Protein AF-A0A524GGZ0-F1 (afdb_monomer)

Mean predicted aligned error: 4.88 Å

Nearest PDB structures (foldseek):
  5j62-assembly1_A  TM=6.660E-01  e=8.905E-02  Clostridioides difficile R20291
  7t33-assembly1_B  TM=6.864E-01  e=8.342E-01  Haemophilus influenzae Rd KW20
  2h0u-assembly1_A-2  TM=7.374E-01  e=2.014E+00  Helicobacter pylori
  8qyg-assembly1_A  TM=6.782E-01  e=2.468E+00  Bacillus tequilensis

Foldseek 3Di:
DFKDFPPDPCGQVVRVVVVVVVCVVCVVVQKDKDFCVVVVVVCVVPVVCVVVVVDDPRIDDHTDMDMGHDPDDDDDPDDDDDDPDDDDD

Radius of gyration: 16.63 Å; Cα contacts (8 Å, |Δi|>4): 88; chains: 1; bounding box: 31×47×37 Å

Secondary structure (DSSP, 8-state):
--EEETTSSSHHHHHHHHHHHHHHHHHHTT-EEEE-HHHHHHHHH-GGGSGGGT--TTEEE---EEEES-SSPPP--------------

Solvent-accessible surface area (backbone atoms only — not comparable to full-atom values): 5562 Å² total; per-residue (Å²): 102,38,59,27,49,66,85,46,97,50,33,63,57,54,20,52,51,51,50,52,53,48,46,55,53,32,49,78,69,67,30,37,70,44,79,32,61,65,59,53,51,50,41,72,78,38,60,84,51,54,71,74,68,74,60,62,88,65,39,41,79,44,52,41,59,50,71,45,80,58,92,66,86,80,72,84,72,86,82,72,78,84,82,91,74,84,83,83,129

pLDDT: mean 93.12, std 5.92, range [72.31, 98.38]

Sequence (89 aa):
VTSAPQDAPCPVQDTHIALTTFQLMAHARGVGTVWDGLFMMAISLCPDLVPRLGIPENHTLGYAMAFGAPAVEFHRTVQRGPARVNVVK

Structure (mmCIF, N/CA/C/O backbone):
data_AF-A0A524GGZ0-F1
#
_entry.id   AF-A0A524GGZ0-F1
#
loop_
_atom_site.group_PDB
_atom_site.id
_atom_site.type_symbol
_atom_site.label_atom_id
_atom_site.label_alt_id
_atom_site.label_comp_id
_atom_site.label_asym_id
_atom_site.label_entity_id
_atom_site.label_seq_id
_atom_site.pdbx_PDB_ins_code
_atom_site.Cartn_x
_atom_site.Cartn_y
_atom_site.Cartn_z
_atom_site.occupancy
_atom_site.B_iso_or_equiv
_atom_site.auth_seq_id
_atom_site.auth_comp_id
_atom_site.auth_asym_id
_atom_site.auth_atom_id
_atom_site.pdbx_PDB_model_num
ATOM 1 N N . VAL A 1 1 ? -2.132 -4.903 -5.563 1.00 92.44 1 VAL A N 1
ATOM 2 C CA . VAL A 1 1 ? -0.733 -4.457 -5.357 1.00 92.44 1 VAL A CA 1
ATOM 3 C C . VAL A 1 1 ? -0.448 -3.328 -6.331 1.00 92.44 1 VAL A C 1
ATOM 5 O O . VAL A 1 1 ? -0.945 -3.395 -7.449 1.00 92.44 1 VAL A O 1
ATOM 8 N N . THR A 1 2 ? 0.264 -2.282 -5.919 1.00 96.62 2 THR A N 1
ATOM 9 C CA . THR A 1 2 ? 0.737 -1.228 -6.830 1.00 96.62 2 THR A CA 1
ATOM 10 C C . THR A 1 2 ? 2.175 -1.486 -7.255 1.00 96.62 2 THR A C 1
ATOM 12 O O . THR A 1 2 ? 2.953 -2.107 -6.533 1.00 96.62 2 THR A O 1
ATOM 15 N N . SER A 1 3 ? 2.524 -1.017 -8.448 1.00 96.50 3 SER A N 1
ATOM 16 C CA . SER A 1 3 ? 3.884 -1.048 -8.981 1.00 96.50 3 SER A CA 1
ATOM 17 C C . SER A 1 3 ? 4.094 0.167 -9.882 1.00 96.50 3 SER A C 1
ATOM 19 O O . SER A 1 3 ? 3.115 0.720 -10.389 1.00 96.50 3 SER A O 1
ATOM 21 N N . ALA A 1 4 ? 5.340 0.593 -10.058 1.00 97.62 4 ALA A N 1
ATOM 22 C CA . ALA A 1 4 ? 5.701 1.701 -10.940 1.00 97.62 4 ALA A CA 1
ATOM 23 C C . ALA A 1 4 ? 7.031 1.404 -11.644 1.00 97.62 4 ALA A C 1
ATOM 25 O O . ALA A 1 4 ? 7.848 0.690 -11.057 1.00 97.62 4 ALA A O 1
ATOM 26 N N . PRO A 1 5 ? 7.271 1.942 -12.854 1.00 97.50 5 PRO A N 1
ATOM 27 C CA . PRO A 1 5 ? 8.557 1.813 -13.531 1.00 97.50 5 PRO A CA 1
ATOM 28 C C . PRO A 1 5 ? 9.725 2.227 -12.630 1.00 97.50 5 PRO A C 1
ATOM 30 O O . PRO A 1 5 ? 9.647 3.226 -11.915 1.00 97.50 5 PRO A O 1
ATOM 33 N N . GLN A 1 6 ? 10.805 1.449 -12.653 1.00 95.62 6 GLN A N 1
ATOM 34 C CA . GLN A 1 6 ? 12.012 1.685 -11.854 1.00 95.62 6 GLN A CA 1
ATOM 35 C C . GLN A 1 6 ? 12.685 3.027 -12.181 1.00 95.62 6 GLN A C 1
ATOM 37 O O . GLN A 1 6 ? 13.335 3.609 -11.317 1.00 95.62 6 GLN A O 1
ATOM 42 N N . ASP A 1 7 ? 12.512 3.512 -13.410 1.00 96.81 7 ASP A N 1
ATOM 43 C CA . ASP A 1 7 ? 13.040 4.768 -13.945 1.00 96.81 7 ASP A CA 1
ATOM 44 C C . ASP A 1 7 ? 12.092 5.966 -13.765 1.00 96.81 7 ASP A C 1
ATOM 46 O O . ASP A 1 7 ? 12.415 7.081 -14.181 1.00 96.81 7 ASP A O 1
ATOM 50 N N . ALA A 1 8 ? 10.933 5.769 -13.126 1.00 96.81 8 ALA A N 1
ATOM 51 C CA . ALA A 1 8 ? 10.066 6.879 -12.762 1.00 96.81 8 ALA A CA 1
ATOM 52 C C . ALA A 1 8 ? 10.785 7.827 -11.774 1.00 96.81 8 ALA A C 1
ATOM 54 O O . ALA A 1 8 ? 11.635 7.386 -10.999 1.00 96.81 8 ALA A O 1
ATOM 55 N N . PRO A 1 9 ? 10.436 9.126 -11.73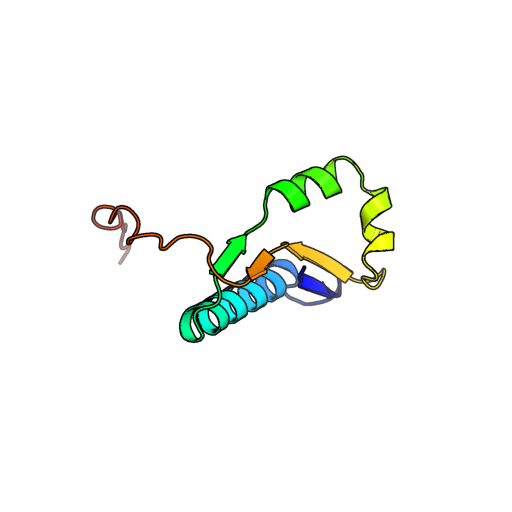2 1.00 96.69 9 PRO A N 1
ATOM 56 C CA . PRO A 1 9 ? 11.069 10.063 -10.802 1.00 96.69 9 PRO A CA 1
ATOM 57 C C . PRO A 1 9 ? 10.863 9.704 -9.321 1.00 96.69 9 PRO A C 1
ATOM 59 O O . PRO A 1 9 ? 11.757 9.922 -8.506 1.00 96.69 9 PRO A O 1
ATOM 62 N N . CYS A 1 10 ? 9.686 9.165 -8.973 1.00 96.75 10 CYS A N 1
ATOM 63 C CA . CYS A 1 10 ? 9.257 8.936 -7.590 1.00 96.75 10 CYS A CA 1
ATOM 64 C C . CYS A 1 10 ? 8.464 7.616 -7.418 1.00 96.75 10 CYS A C 1
ATOM 66 O O . CYS A 1 10 ? 7.363 7.631 -6.865 1.00 96.75 10 CYS A O 1
ATOM 68 N N . PRO A 1 11 ? 8.979 6.444 -7.837 1.00 96.12 11 PRO A N 1
ATOM 69 C CA . PRO A 1 11 ? 8.185 5.214 -7.957 1.00 96.12 11 PRO A CA 1
ATOM 70 C C . PRO A 1 11 ? 7.599 4.737 -6.620 1.00 96.12 11 PRO A C 1
ATOM 72 O O . PRO A 1 11 ? 6.487 4.205 -6.556 1.00 96.12 11 PRO A O 1
ATOM 75 N N . VAL A 1 12 ? 8.320 4.955 -5.519 1.00 95.50 12 VAL A N 1
ATOM 76 C CA . VAL A 1 12 ? 7.834 4.618 -4.176 1.00 95.50 12 VAL A CA 1
ATOM 77 C C . VAL A 1 12 ? 6.675 5.532 -3.782 1.00 95.50 12 VAL A C 1
ATOM 79 O O . VAL A 1 12 ? 5.641 5.053 -3.325 1.00 95.50 12 VAL A O 1
ATOM 82 N N . GLN A 1 13 ? 6.813 6.842 -3.962 1.00 97.38 13 GLN A N 1
ATOM 83 C CA . GLN A 1 13 ? 5.785 7.809 -3.591 1.00 97.38 13 GLN A CA 1
ATOM 84 C C . GLN A 1 13 ? 4.547 7.639 -4.471 1.00 97.38 13 GLN A C 1
ATOM 86 O O . GLN A 1 13 ? 3.440 7.582 -3.941 1.00 97.38 13 GLN A O 1
ATOM 91 N N . ASP A 1 14 ? 4.732 7.469 -5.779 1.00 97.38 14 ASP A N 1
ATOM 92 C CA . ASP A 1 14 ? 3.654 7.294 -6.752 1.00 97.38 14 ASP A CA 1
ATOM 93 C C . ASP A 1 14 ? 2.766 6.102 -6.376 1.00 97.38 14 ASP A C 1
ATOM 95 O O . ASP A 1 14 ? 1.539 6.211 -6.310 1.00 97.38 14 ASP A O 1
ATOM 99 N N . THR A 1 15 ? 3.382 4.968 -6.032 1.00 97.50 15 THR A N 1
ATOM 100 C CA . THR A 1 15 ? 2.654 3.749 -5.650 1.00 97.50 15 THR A CA 1
ATOM 101 C C . THR A 1 15 ? 1.922 3.870 -4.312 1.00 97.50 15 THR A C 1
ATOM 103 O O . THR A 1 15 ? 0.812 3.342 -4.181 1.00 97.50 15 THR A 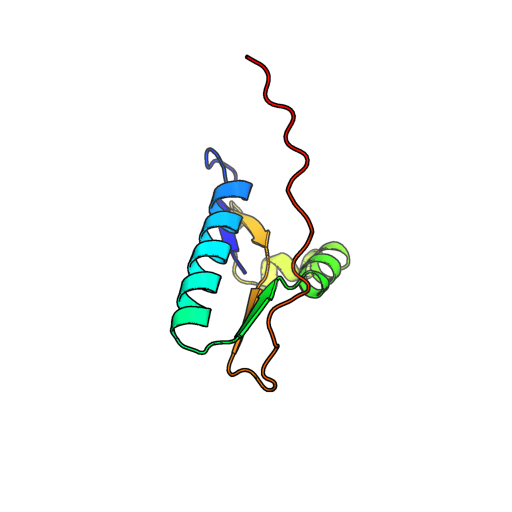O 1
ATOM 106 N N . HIS A 1 16 ? 2.490 4.578 -3.329 1.00 97.75 16 HIS A N 1
ATOM 107 C CA . HIS A 1 16 ? 1.838 4.828 -2.038 1.00 97.75 16 HIS A CA 1
ATOM 108 C C . HIS A 1 16 ? 0.699 5.849 -2.150 1.00 97.75 16 HIS A C 1
ATOM 110 O O . HIS A 1 16 ? -0.365 5.660 -1.554 1.00 97.75 16 HIS A O 1
ATOM 116 N N . ILE A 1 17 ? 0.884 6.913 -2.932 1.00 98.00 17 ILE A N 1
ATOM 117 C CA . ILE A 1 17 ? -0.148 7.924 -3.192 1.00 98.00 17 ILE A CA 1
ATOM 118 C C . ILE A 1 17 ? -1.319 7.289 -3.944 1.00 98.00 17 ILE A C 1
ATOM 120 O O . ILE A 1 17 ? -2.475 7.519 -3.576 1.00 98.00 17 ILE A O 1
ATOM 124 N N . ALA A 1 18 ? -1.042 6.436 -4.936 1.00 98.06 18 ALA A N 1
ATOM 125 C CA . ALA A 1 18 ? -2.070 5.691 -5.657 1.00 98.06 18 ALA A CA 1
ATOM 126 C C . ALA A 1 18 ? -2.919 4.825 -4.711 1.00 98.06 18 ALA A C 1
ATOM 128 O O . ALA A 1 18 ? -4.148 4.899 -4.747 1.00 98.06 18 ALA A O 1
ATOM 129 N N . LEU A 1 19 ? -2.288 4.064 -3.806 1.00 98.06 19 LEU A N 1
ATOM 130 C CA . LEU A 1 19 ? -3.009 3.268 -2.805 1.00 98.06 19 LEU A CA 1
ATOM 131 C C . LEU A 1 19 ? -3.778 4.118 -1.797 1.00 98.06 19 LEU A C 1
ATOM 133 O O . LEU A 1 19 ? -4.906 3.777 -1.460 1.00 98.06 19 LEU A O 1
ATOM 137 N N . THR A 1 20 ? -3.204 5.228 -1.339 1.00 98.31 20 THR A N 1
ATOM 138 C CA . THR A 1 20 ? -3.887 6.152 -0.420 1.00 98.31 20 THR A CA 1
ATOM 139 C C . THR A 1 20 ? -5.141 6.729 -1.074 1.00 98.31 20 THR A C 1
ATOM 141 O O . THR A 1 20 ? -6.210 6.766 -0.467 1.00 98.31 20 THR A O 1
ATOM 144 N N . THR A 1 21 ? -5.037 7.117 -2.345 1.00 98.38 21 THR A N 1
ATOM 145 C CA . THR A 1 21 ? -6.166 7.632 -3.128 1.00 98.38 21 THR A CA 1
ATOM 146 C C . THR A 1 21 ? -7.235 6.556 -3.323 1.00 98.38 21 THR A C 1
ATOM 148 O O . THR A 1 21 ? -8.419 6.814 -3.097 1.00 98.38 21 THR A O 1
ATOM 151 N N . PHE A 1 22 ? -6.828 5.332 -3.675 1.00 98.25 22 PHE A N 1
ATOM 152 C CA . PHE A 1 22 ? -7.730 4.185 -3.778 1.00 98.25 22 PHE A CA 1
ATOM 153 C C . PHE A 1 22 ? -8.432 3.885 -2.448 1.00 98.25 22 PHE A C 1
ATOM 155 O O . PHE A 1 22 ? -9.646 3.715 -2.436 1.00 98.25 22 PHE A O 1
ATOM 162 N N . GLN A 1 23 ? -7.709 3.889 -1.328 1.00 97.44 23 GLN A N 1
ATOM 163 C CA . GLN A 1 23 ? -8.273 3.680 0.003 1.00 97.44 23 GLN A CA 1
ATOM 164 C C . GLN A 1 23 ? -9.364 4.707 0.326 1.00 97.44 23 GLN A C 1
ATOM 166 O O . GLN A 1 23 ? -10.448 4.336 0.777 1.00 97.44 23 GLN A O 1
ATOM 171 N N . LEU A 1 24 ? -9.104 5.997 0.091 1.00 97.31 24 LEU A N 1
ATOM 172 C CA . LEU A 1 24 ? -10.092 7.051 0.338 1.00 97.31 24 LEU A CA 1
ATOM 173 C C . LEU A 1 24 ? -11.347 6.854 -0.525 1.00 97.31 24 LEU A C 1
ATOM 175 O O . LEU A 1 24 ? -12.465 6.964 -0.019 1.00 97.31 24 LEU A O 1
ATOM 179 N N . MET A 1 25 ? -11.172 6.508 -1.805 1.00 98.06 25 MET A N 1
ATOM 180 C CA . MET A 1 25 ? -12.281 6.194 -2.711 1.00 98.06 25 MET A CA 1
ATOM 181 C C . MET A 1 25 ? -13.071 4.962 -2.242 1.00 98.06 25 MET A C 1
ATOM 183 O O . MET A 1 25 ? -14.301 4.997 -2.217 1.00 98.06 25 MET A O 1
ATOM 187 N N . ALA A 1 26 ? -12.378 3.889 -1.862 1.00 96.25 26 ALA A N 1
ATOM 188 C CA . ALA A 1 26 ? -12.972 2.648 -1.384 1.00 96.25 26 ALA A CA 1
ATOM 189 C C . ALA A 1 26 ? -13.839 2.903 -0.144 1.00 96.25 26 ALA A C 1
ATOM 191 O O . ALA A 1 26 ? -15.019 2.548 -0.131 1.00 96.25 26 ALA A O 1
ATOM 192 N N . HIS A 1 27 ? -13.308 3.631 0.841 1.00 93.06 27 HIS A N 1
ATOM 193 C CA . HIS A 1 27 ? -14.058 4.008 2.036 1.00 93.06 27 HIS A CA 1
ATOM 194 C C . HIS A 1 27 ? -15.279 4.877 1.720 1.00 93.06 27 HIS A C 1
ATOM 196 O O . HIS A 1 27 ? -16.354 4.630 2.265 1.00 93.06 27 HIS A O 1
ATOM 202 N N . ALA A 1 28 ? -15.162 5.833 0.792 1.00 95.94 28 ALA A N 1
ATOM 203 C CA . ALA A 1 28 ? -16.299 6.640 0.339 1.00 95.94 28 ALA A CA 1
ATOM 204 C C . ALA A 1 28 ? -17.410 5.806 -0.333 1.00 95.94 28 ALA A C 1
ATOM 206 O O . ALA A 1 28 ? -18.522 6.298 -0.523 1.00 95.94 28 ALA A O 1
ATOM 207 N N . ARG A 1 29 ? -17.126 4.549 -0.699 1.00 95.81 29 ARG A N 1
ATOM 208 C CA . ARG A 1 29 ? -18.067 3.591 -1.297 1.00 95.81 29 ARG A CA 1
ATOM 209 C C . ARG A 1 29 ? -18.373 2.392 -0.402 1.00 95.81 29 ARG A C 1
ATOM 211 O O . ARG A 1 29 ? -18.909 1.403 -0.890 1.00 95.81 29 ARG A O 1
ATOM 218 N N . GLY A 1 30 ? -18.057 2.470 0.891 1.00 92.94 30 GLY A N 1
ATOM 219 C CA . GLY A 1 30 ? -18.344 1.397 1.848 1.00 92.94 30 GLY A CA 1
ATOM 220 C C . GLY A 1 30 ? -17.480 0.144 1.668 1.00 92.94 30 GLY A C 1
ATOM 221 O O . GLY A 1 30 ? -17.806 -0.903 2.220 1.00 92.94 30 GLY A O 1
ATOM 222 N N . VAL A 1 31 ? -16.382 0.231 0.914 1.00 95.62 31 VAL A N 1
ATOM 223 C CA . VAL A 1 31 ? -15.404 -0.849 0.759 1.00 95.62 31 VAL A CA 1
ATOM 224 C C . VAL A 1 31 ? -14.333 -0.697 1.837 1.00 95.62 31 VAL A C 1
ATOM 226 O O . VAL A 1 31 ? -13.739 0.369 2.006 1.00 95.62 31 VAL A O 1
ATOM 229 N N . GLY A 1 32 ? -14.092 -1.772 2.583 1.00 94.19 32 GLY A N 1
ATOM 230 C CA . GLY A 1 32 ? -13.023 -1.843 3.571 1.00 94.19 32 GLY A CA 1
ATOM 231 C C . GLY A 1 32 ? -11.687 -2.103 2.893 1.00 94.19 32 GLY A C 1
ATOM 232 O O . GLY A 1 32 ? -11.624 -2.814 1.891 1.00 94.19 32 GLY A O 1
ATOM 233 N N . THR A 1 33 ? -10.615 -1.550 3.453 1.00 95.62 33 THR A N 1
ATOM 234 C CA . THR A 1 33 ? -9.251 -1.729 2.944 1.00 95.62 33 THR A CA 1
ATOM 235 C C . THR A 1 33 ? -8.264 -1.932 4.082 1.00 95.62 33 THR A C 1
ATOM 237 O O . THR A 1 33 ? -8.424 -1.329 5.144 1.00 95.62 33 THR A O 1
ATOM 240 N N . VAL A 1 34 ? -7.204 -2.700 3.843 1.00 95.31 34 VAL A N 1
ATOM 241 C CA . VAL A 1 34 ? -6.061 -2.833 4.753 1.00 95.31 34 VAL A CA 1
ATOM 242 C C . VAL A 1 34 ? -4.756 -2.804 3.964 1.00 95.31 34 VAL A C 1
ATOM 244 O O . VAL A 1 34 ? -4.626 -3.479 2.943 1.00 95.31 34 VAL A O 1
ATOM 247 N N . TRP A 1 35 ? -3.787 -2.019 4.441 1.00 97.44 35 TRP A N 1
ATOM 248 C CA . TRP A 1 35 ? -2.408 -2.076 3.958 1.00 97.44 35 TRP A CA 1
ATOM 249 C C . TRP A 1 35 ? -1.800 -3.401 4.411 1.00 97.44 35 TRP A C 1
ATOM 251 O O . TRP 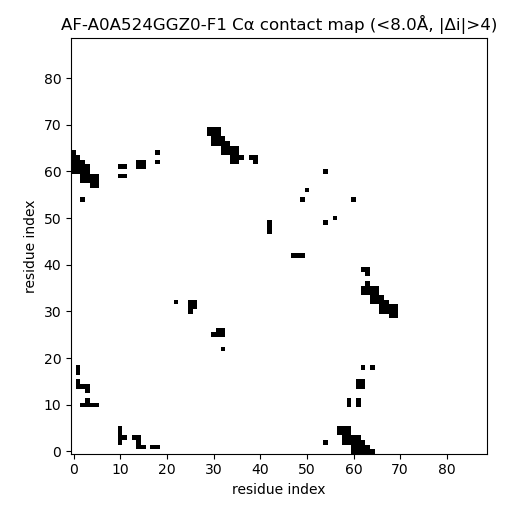A 1 35 ? -1.598 -3.627 5.604 1.00 97.44 35 TRP A O 1
ATOM 261 N N . ASP A 1 36 ? -1.558 -4.295 3.461 1.00 97.38 36 ASP A N 1
ATOM 262 C CA . ASP A 1 36 ? -1.233 -5.687 3.739 1.00 97.38 36 ASP A CA 1
ATOM 263 C C . ASP A 1 36 ? 0.276 -5.882 3.916 1.00 97.38 36 ASP A C 1
ATOM 265 O O . ASP A 1 36 ? 0.998 -6.301 3.010 1.00 97.38 36 ASP A O 1
ATOM 269 N N . GLY A 1 37 ? 0.762 -5.560 5.115 1.00 97.06 37 GLY A N 1
ATOM 270 C CA . GLY A 1 37 ? 2.157 -5.794 5.480 1.00 97.06 37 GLY A CA 1
ATOM 271 C C . GLY A 1 37 ? 2.531 -7.276 5.564 1.00 97.06 37 GLY A C 1
ATOM 272 O O . GLY A 1 37 ? 3.701 -7.609 5.380 1.00 97.06 37 GLY A O 1
ATOM 273 N N . LEU A 1 38 ? 1.564 -8.173 5.791 1.00 97.38 38 LEU A N 1
ATOM 274 C CA . LEU A 1 38 ? 1.813 -9.618 5.801 1.00 97.38 38 LEU A CA 1
ATOM 275 C C . LEU A 1 38 ? 2.179 -10.107 4.399 1.00 97.38 38 LEU A C 1
ATOM 277 O O . LEU A 1 38 ? 3.167 -10.823 4.247 1.00 97.38 38 LEU A O 1
ATOM 281 N N . PHE A 1 39 ? 1.443 -9.668 3.376 1.00 96.06 39 PHE A N 1
ATOM 282 C CA . PHE A 1 39 ? 1.787 -9.948 1.984 1.00 96.06 39 PHE A CA 1
ATOM 283 C C . PHE A 1 39 ? 3.191 -9.441 1.639 1.00 96.06 39 PHE A C 1
ATOM 285 O O . PHE A 1 39 ? 3.980 -10.166 1.036 1.00 96.06 39 PHE A O 1
ATOM 292 N N . MET A 1 40 ? 3.536 -8.222 2.065 1.00 96.19 40 MET A N 1
ATOM 293 C CA . MET A 1 40 ? 4.867 -7.654 1.815 1.00 96.19 40 MET A CA 1
ATOM 294 C C . MET A 1 40 ? 5.982 -8.485 2.464 1.00 96.19 40 MET A C 1
ATOM 296 O O . MET A 1 40 ? 7.008 -8.737 1.833 1.00 96.19 40 MET A O 1
ATOM 300 N N . MET A 1 41 ? 5.769 -8.973 3.690 1.00 97.12 41 MET A N 1
ATOM 301 C CA . MET A 1 41 ? 6.705 -9.892 4.347 1.00 97.12 41 MET A CA 1
ATOM 302 C C . MET A 1 41 ? 6.800 -11.237 3.618 1.00 97.12 41 MET A C 1
ATOM 304 O O . MET A 1 41 ? 7.902 -11.744 3.429 1.00 97.12 41 MET A O 1
ATOM 308 N N . ALA A 1 42 ? 5.678 -11.798 3.162 1.00 96.19 42 ALA A N 1
ATOM 309 C CA . ALA A 1 42 ? 5.669 -13.060 2.424 1.00 96.19 42 ALA A CA 1
ATOM 310 C C . ALA A 1 42 ? 6.471 -12.968 1.117 1.00 96.19 42 ALA A C 1
ATOM 312 O O . ALA A 1 42 ? 7.284 -13.842 0.829 1.00 96.19 42 ALA A O 1
ATOM 313 N N . ILE A 1 43 ? 6.305 -11.880 0.361 1.00 94.50 43 ILE A N 1
ATOM 314 C CA . ILE A 1 43 ? 7.086 -11.619 -0.853 1.00 94.50 43 ILE A CA 1
ATOM 315 C C . ILE A 1 43 ? 8.577 -11.442 -0.539 1.00 94.50 43 ILE A C 1
ATOM 317 O O . ILE A 1 43 ? 9.419 -11.941 -1.280 1.00 94.50 43 ILE A O 1
ATOM 321 N N . SER A 1 44 ? 8.917 -10.793 0.577 1.0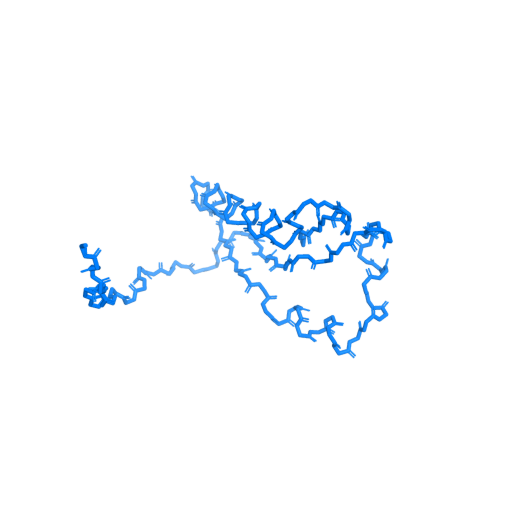0 94.00 44 SER A N 1
ATOM 322 C CA . SER A 1 44 ? 10.313 -10.664 1.010 1.00 94.00 44 SER A CA 1
ATOM 323 C C . SER A 1 44 ? 10.959 -12.008 1.367 1.00 94.00 44 SER A C 1
ATOM 325 O O . SER A 1 44 ? 12.170 -12.147 1.214 1.00 94.00 44 SER A O 1
ATOM 327 N N . LEU A 1 45 ? 10.188 -12.973 1.873 1.00 97.50 45 LEU A N 1
ATOM 328 C CA . LEU A 1 45 ? 10.673 -14.313 2.230 1.00 97.50 45 LEU A CA 1
ATOM 329 C C . LEU A 1 45 ? 10.667 -15.281 1.038 1.00 97.50 45 LEU A C 1
ATOM 331 O O . LEU A 1 45 ? 11.418 -16.254 1.027 1.00 97.50 45 LEU A O 1
ATOM 335 N N . CYS A 1 46 ? 9.825 -15.021 0.040 1.00 95.88 46 CYS A N 1
ATOM 336 C CA . CYS A 1 46 ? 9.657 -15.842 -1.154 1.00 95.88 46 CYS A CA 1
ATOM 337 C C . CYS A 1 46 ? 9.683 -14.955 -2.415 1.00 95.88 46 CYS A C 1
ATOM 339 O O . CYS A 1 46 ? 8.633 -14.739 -3.032 1.00 95.88 46 CYS A O 1
ATOM 341 N N . PRO A 1 47 ? 10.860 -14.441 -2.823 1.00 90.19 47 PRO A N 1
ATOM 342 C CA . PRO A 1 47 ? 10.982 -13.505 -3.946 1.00 90.19 47 PRO A CA 1
ATOM 343 C C . PRO A 1 47 ? 10.506 -14.095 -5.282 1.00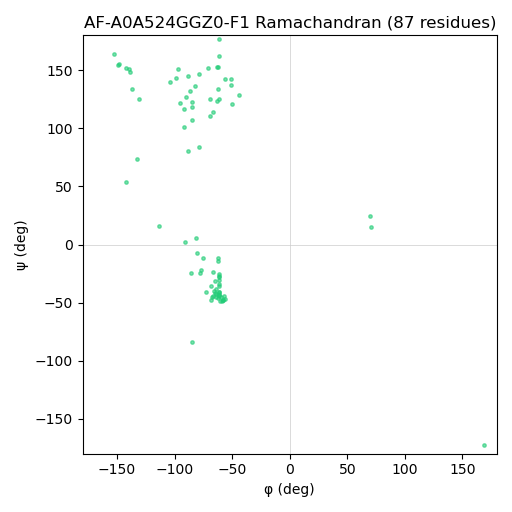 90.19 47 PRO A C 1
ATOM 345 O O . PRO A 1 47 ? 9.981 -13.367 -6.123 1.00 90.19 47 PRO A O 1
ATOM 348 N N . ASP A 1 48 ? 10.568 -15.420 -5.440 1.00 92.06 48 ASP A N 1
ATOM 349 C CA . ASP A 1 48 ? 10.076 -16.150 -6.620 1.00 92.06 48 ASP A CA 1
ATOM 350 C C . ASP A 1 48 ? 8.558 -16.015 -6.840 1.00 92.06 48 ASP A C 1
ATOM 352 O O . ASP A 1 48 ? 8.026 -16.393 -7.887 1.00 92.06 48 ASP A O 1
ATOM 356 N N . LEU A 1 49 ? 7.824 -15.475 -5.862 1.00 91.19 49 LEU A N 1
ATOM 357 C CA . LEU A 1 49 ? 6.408 -15.162 -6.012 1.00 91.19 49 LEU A CA 1
ATOM 358 C C . LEU A 1 49 ? 6.167 -13.867 -6.796 1.00 91.19 49 LEU A C 1
ATOM 360 O O . LEU A 1 49 ? 5.103 -13.744 -7.397 1.00 91.19 49 LEU A O 1
ATOM 364 N N . VAL A 1 50 ? 7.122 -12.928 -6.841 1.00 89.25 50 VAL A N 1
ATOM 365 C CA . VAL A 1 50 ? 6.940 -11.632 -7.525 1.00 89.25 50 VAL A CA 1
ATOM 366 C C . VAL A 1 50 ? 6.646 -11.798 -9.020 1.00 89.25 50 VAL A C 1
ATOM 368 O O . VAL A 1 50 ? 5.645 -11.234 -9.470 1.00 89.25 50 VAL A O 1
ATOM 371 N N . PRO A 1 51 ? 7.400 -12.609 -9.794 1.00 90.12 51 PRO A N 1
ATOM 372 C CA . PRO A 1 51 ? 7.109 -12.809 -11.217 1.00 90.12 51 PRO A CA 1
ATOM 373 C C . PRO A 1 51 ? 5.723 -13.420 -11.466 1.00 90.12 51 PRO A C 1
ATOM 375 O O . PRO A 1 51 ? 5.108 -13.195 -12.506 1.00 90.12 51 PRO A O 1
ATOM 378 N N . ARG A 1 52 ? 5.180 -14.159 -10.489 1.00 92.81 52 ARG A N 1
ATOM 379 C CA . ARG A 1 52 ? 3.854 -14.791 -10.582 1.00 92.81 52 ARG A CA 1
ATOM 380 C C . ARG A 1 52 ? 2.701 -13.796 -10.424 1.00 92.81 52 ARG A C 1
ATOM 382 O O . ARG A 1 52 ? 1.561 -14.163 -10.693 1.00 92.81 52 ARG A O 1
ATOM 389 N N . LEU A 1 53 ? 2.976 -12.560 -10.000 1.00 90.75 53 LEU A N 1
ATOM 390 C CA . LEU A 1 53 ? 1.974 -11.500 -9.837 1.00 90.75 53 LEU A CA 1
ATOM 391 C C . LEU A 1 53 ? 1.606 -10.806 -11.157 1.00 90.75 53 LEU A C 1
ATOM 393 O O . LEU A 1 53 ? 0.690 -9.986 -11.163 1.00 90.75 53 LEU A O 1
ATOM 397 N N . GLY A 1 54 ? 2.310 -11.099 -12.258 1.00 91.81 54 GLY A N 1
ATOM 398 C CA . GLY A 1 54 ? 2.072 -10.454 -13.554 1.00 91.81 54 GLY A CA 1
ATOM 399 C C . GLY A 1 54 ? 2.491 -8.980 -13.596 1.00 91.81 54 GLY A C 1
ATOM 400 O O . GLY A 1 54 ? 1.945 -8.206 -14.377 1.00 91.81 54 GLY A O 1
ATOM 401 N N . ILE A 1 55 ? 3.429 -8.579 -12.734 1.00 92.31 55 ILE A N 1
ATOM 402 C CA . ILE A 1 55 ? 4.009 -7.232 -12.720 1.00 92.31 55 ILE A CA 1
ATOM 403 C C . ILE A 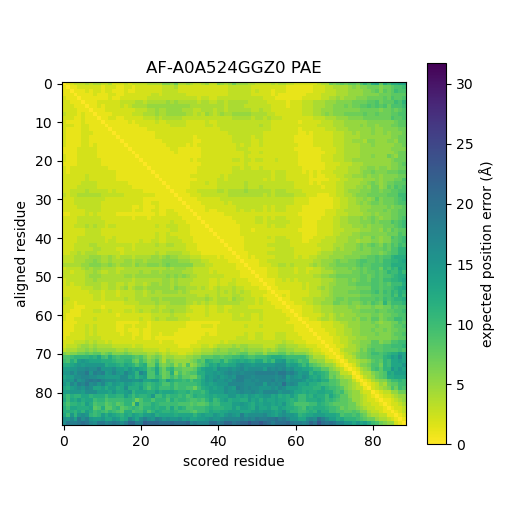1 55 ? 5.120 -7.168 -13.785 1.00 92.31 55 ILE A C 1
ATOM 405 O O . ILE A 1 55 ? 5.911 -8.109 -13.859 1.00 92.31 55 ILE A O 1
ATOM 409 N N . PRO A 1 56 ? 5.210 -6.093 -14.596 1.00 93.75 56 PRO A N 1
ATOM 410 C CA . PRO A 1 56 ? 6.308 -5.923 -15.548 1.00 93.75 56 PRO A CA 1
ATOM 411 C C . PRO A 1 56 ? 7.686 -5.972 -14.874 1.00 93.75 56 PRO A C 1
ATOM 413 O O . PRO A 1 56 ? 7.867 -5.425 -13.789 1.00 93.75 56 PRO A O 1
ATOM 416 N N . GLU A 1 57 ? 8.679 -6.577 -15.531 1.00 91.94 57 GLU A N 1
ATOM 417 C CA . GLU A 1 57 ? 10.034 -6.736 -14.970 1.00 91.94 57 GLU A CA 1
ATOM 418 C C . GLU A 1 57 ? 10.726 -5.398 -14.667 1.00 91.94 57 GLU A C 1
ATOM 420 O O . GLU A 1 57 ? 11.510 -5.294 -13.725 1.00 91.94 57 GLU A O 1
ATOM 425 N N . ASN A 1 58 ? 10.405 -4.353 -15.435 1.00 94.31 58 ASN A N 1
ATOM 426 C CA . ASN A 1 58 ? 10.937 -3.007 -15.241 1.00 94.31 58 ASN A CA 1
ATOM 427 C C . ASN A 1 58 ? 10.211 -2.219 -14.139 1.00 94.31 58 ASN A C 1
ATOM 429 O O . ASN A 1 58 ? 10.468 -1.027 -13.984 1.00 94.31 58 ASN A O 1
ATOM 433 N N . HIS A 1 59 ? 9.280 -2.829 -13.402 1.00 95.31 59 HIS A N 1
ATOM 434 C CA . HIS A 1 59 ? 8.574 -2.167 -12.313 1.00 95.31 59 HIS A CA 1
ATOM 435 C C . HIS A 1 59 ? 9.170 -2.513 -10.945 1.00 95.31 59 HIS A C 1
ATOM 437 O O . HIS A 1 59 ? 9.550 -3.646 -10.657 1.00 95.31 59 HIS A O 1
ATOM 443 N N . THR A 1 60 ? 9.178 -1.525 -10.058 1.00 91.94 60 THR A N 1
ATOM 444 C CA . THR A 1 60 ? 9.354 -1.716 -8.621 1.00 91.94 60 THR A CA 1
ATOM 445 C C . THR A 1 60 ? 7.995 -1.989 -7.992 1.00 91.94 60 THR A C 1
ATOM 447 O O . THR A 1 60 ? 7.021 -1.267 -8.232 1.00 91.94 60 THR A O 1
ATOM 450 N N . LEU A 1 61 ? 7.922 -3.027 -7.160 1.00 94.19 61 LEU A N 1
ATOM 451 C CA . LEU A 1 61 ? 6.744 -3.316 -6.350 1.00 94.19 61 LEU A CA 1
ATOM 452 C C . LEU A 1 61 ? 6.602 -2.245 -5.256 1.00 94.19 61 LEU A C 1
ATOM 454 O O . LEU A 1 61 ? 7.536 -2.002 -4.498 1.00 94.19 61 LEU A O 1
ATOM 458 N N . GLY A 1 62 ? 5.438 -1.597 -5.195 1.00 95.12 62 GLY A N 1
ATOM 459 C CA . GLY A 1 62 ? 5.147 -0.529 -4.240 1.00 95.12 62 GLY A CA 1
ATOM 460 C C . GLY A 1 62 ? 4.662 -1.074 -2.902 1.00 95.12 62 GLY A C 1
ATOM 461 O O . GLY A 1 62 ? 5.436 -1.240 -1.963 1.00 95.12 62 GLY A O 1
ATOM 462 N N . TYR A 1 63 ? 3.360 -1.357 -2.811 1.00 97.19 63 TYR A N 1
ATOM 463 C CA . TYR A 1 63 ? 2.772 -2.008 -1.640 1.00 97.19 63 TYR A CA 1
ATOM 464 C C . TYR A 1 63 ? 1.513 -2.809 -2.013 1.00 97.19 63 TYR A C 1
ATOM 466 O O . TYR A 1 63 ? 0.925 -2.640 -3.090 1.00 97.19 63 TYR A O 1
ATOM 474 N N . ALA A 1 64 ? 1.077 -3.699 -1.124 1.00 97.06 64 ALA A N 1
ATOM 475 C CA . ALA A 1 64 ? -0.151 -4.467 -1.285 1.00 97.06 64 ALA A CA 1
ATOM 476 C C . ALA A 1 64 ? -1.284 -3.937 -0.403 1.00 97.06 64 ALA A C 1
ATOM 478 O O . ALA A 1 64 ? -1.096 -3.574 0.752 1.00 97.06 64 ALA A O 1
ATOM 479 N N . MET A 1 65 ? -2.492 -3.918 -0.953 1.00 98.06 65 MET A N 1
ATOM 480 C CA . MET A 1 65 ? -3.696 -3.569 -0.215 1.00 98.06 65 MET A CA 1
ATOM 481 C C . MET A 1 65 ? -4.746 -4.632 -0.489 1.00 98.06 65 MET A C 1
ATOM 483 O O . MET A 1 65 ? -5.049 -4.902 -1.655 1.00 98.06 65 MET A O 1
ATOM 487 N N . ALA A 1 66 ? -5.280 -5.223 0.574 1.00 97.12 66 ALA A N 1
ATOM 488 C CA . ALA A 1 66 ? -6.465 -6.061 0.492 1.00 97.12 66 ALA A CA 1
ATOM 489 C C . ALA A 1 66 ? -7.710 -5.182 0.655 1.00 97.12 66 ALA A C 1
ATOM 491 O O . ALA A 1 66 ? -7.688 -4.188 1.388 1.00 97.12 66 ALA A O 1
ATOM 492 N N . PHE A 1 67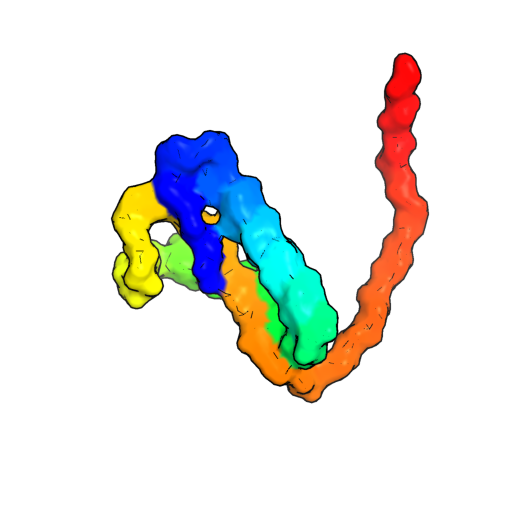 ? -8.787 -5.526 -0.047 1.00 96.69 67 PHE A N 1
ATOM 493 C CA . PHE A 1 67 ? -10.031 -4.763 -0.040 1.00 96.69 67 PHE A CA 1
ATOM 494 C C . PHE A 1 67 ? -11.248 -5.665 -0.259 1.00 96.69 67 PHE A C 1
ATOM 496 O O . PHE A 1 67 ? -11.137 -6.730 -0.864 1.00 96.69 67 PHE A O 1
ATOM 503 N N . GLY A 1 68 ? -12.414 -5.236 0.224 1.00 96.62 68 GLY A N 1
ATOM 504 C CA . GLY A 1 68 ? -13.661 -5.986 0.077 1.00 96.62 68 GLY A CA 1
ATOM 505 C C . GLY A 1 68 ? -14.801 -5.438 0.931 1.00 96.62 68 GLY A C 1
ATOM 506 O O . GLY A 1 68 ? -14.682 -4.376 1.545 1.00 96.62 68 GLY A O 1
ATOM 507 N N . ALA A 1 69 ? -15.917 -6.169 0.971 1.00 95.88 69 ALA A N 1
ATOM 508 C CA . ALA A 1 69 ? -17.018 -5.859 1.877 1.00 95.88 69 ALA A CA 1
ATOM 509 C C . ALA A 1 69 ? -16.536 -5.991 3.338 1.00 95.88 69 ALA A C 1
ATOM 511 O 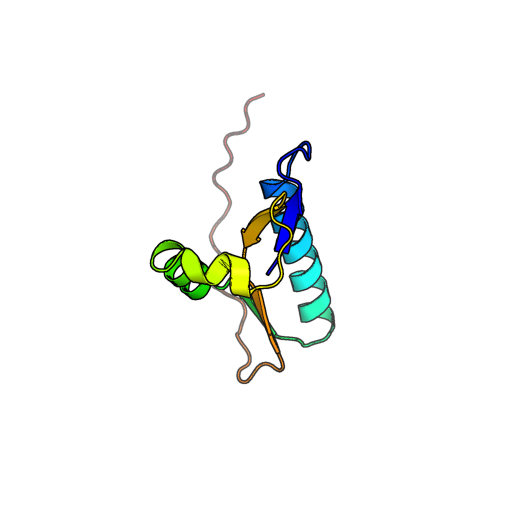O . ALA A 1 69 ? -16.027 -7.056 3.704 1.00 95.88 69 ALA A O 1
ATOM 512 N N . PRO A 1 70 ? -16.655 -4.944 4.175 1.00 92.25 70 PRO A N 1
ATOM 513 C CA . PRO A 1 70 ? -16.273 -5.035 5.579 1.00 92.25 70 PRO A CA 1
ATOM 514 C C . PRO A 1 70 ? -17.109 -6.097 6.300 1.00 92.25 70 PRO A C 1
ATOM 516 O O . PRO A 1 70 ? -18.335 -6.032 6.294 1.00 92.25 70 PRO A O 1
ATOM 519 N N . ALA A 1 71 ? -16.451 -7.060 6.948 1.00 91.12 71 ALA A N 1
ATOM 520 C CA . ALA A 1 71 ? -17.129 -8.034 7.810 1.00 91.12 71 ALA A CA 1
ATOM 521 C C . ALA A 1 71 ? -17.509 -7.443 9.180 1.00 91.12 71 ALA A C 1
ATOM 523 O O . ALA A 1 71 ? -18.389 -7.961 9.861 1.00 91.12 71 ALA A O 1
ATOM 524 N N . VAL A 1 72 ? -16.825 -6.372 9.588 1.00 85.81 72 VAL A N 1
ATOM 525 C CA . VAL A 1 72 ? -17.039 -5.658 10.849 1.00 85.81 72 VAL A CA 1
ATOM 526 C C . VAL A 1 72 ? -16.922 -4.157 10.614 1.00 85.81 72 VAL A C 1
ATOM 528 O O . VAL A 1 72 ? -16.184 -3.710 9.732 1.00 85.81 72 VAL A O 1
ATOM 531 N N . GLU A 1 73 ? -17.629 -3.379 11.425 1.00 80.25 73 GLU A N 1
ATOM 532 C CA . GLU A 1 73 ? -17.499 -1.928 11.447 1.00 80.25 73 GLU A CA 1
ATOM 533 C C . GLU A 1 73 ? -16.452 -1.532 12.493 1.00 80.25 73 GLU A C 1
ATOM 535 O O . GLU A 1 73 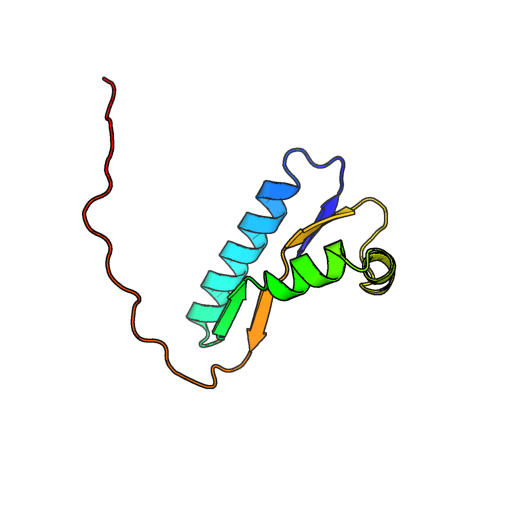? -16.608 -1.784 13.688 1.00 80.25 73 GLU A O 1
ATOM 540 N N . PHE A 1 74 ? -15.354 -0.926 12.045 1.00 73.31 74 PHE A N 1
ATOM 541 C CA . PHE A 1 74 ? -14.368 -0.367 12.958 1.00 73.31 74 PHE A CA 1
ATOM 542 C C . PHE A 1 74 ? -14.796 1.038 13.360 1.00 73.31 74 PHE A C 1
ATOM 544 O O . PHE A 1 74 ? -14.859 1.946 12.529 1.00 73.31 74 PHE A O 1
ATOM 551 N N . HIS A 1 75 ? -15.027 1.242 14.653 1.00 76.19 75 HIS A N 1
ATOM 552 C CA . HIS A 1 75 ? -15.145 2.590 15.184 1.00 76.19 75 HIS A CA 1
ATOM 553 C C . HIS A 1 75 ? -13.828 3.351 15.002 1.00 76.19 75 HIS A C 1
ATOM 555 O O . HIS A 1 75 ? -12.741 2.769 14.942 1.00 76.19 75 HIS A O 1
ATOM 561 N N . ARG A 1 76 ? -13.940 4.680 14.912 1.00 74.38 76 ARG A N 1
ATOM 562 C CA . ARG A 1 76 ? -12.805 5.601 14.795 1.00 74.38 76 ARG A CA 1
ATOM 563 C C . ARG A 1 76 ? -11.693 5.203 15.774 1.00 74.38 76 ARG A C 1
ATOM 565 O O . ARG A 1 76 ? -11.939 5.041 16.967 1.00 74.38 76 ARG A O 1
ATOM 572 N N . THR A 1 77 ? -10.471 5.077 15.260 1.00 77.31 77 THR A N 1
ATOM 573 C CA . THR A 1 77 ? -9.292 4.772 16.077 1.00 77.31 77 THR A CA 1
ATOM 574 C C . THR A 1 77 ? -9.043 5.861 17.123 1.00 77.31 77 THR A C 1
ATOM 576 O O . THR A 1 77 ? -9.540 6.988 17.013 1.00 77.31 77 THR A O 1
ATOM 579 N N . VAL A 1 78 ? -8.251 5.525 18.148 1.00 82.75 78 VAL A N 1
ATOM 580 C CA . VAL A 1 78 ? -7.896 6.447 19.236 1.00 82.75 78 VAL A CA 1
ATOM 581 C C . VAL A 1 78 ? -7.395 7.770 18.658 1.00 82.75 78 VAL A C 1
ATOM 583 O O . VAL A 1 78 ? -6.409 7.808 17.918 1.00 82.75 78 VAL A O 1
ATOM 586 N N . GLN A 1 79 ? -8.078 8.862 19.002 1.00 81.38 79 GLN A N 1
ATOM 587 C CA . GLN A 1 79 ? -7.595 10.201 18.694 1.00 81.38 79 GLN A CA 1
ATOM 588 C C . GLN A 1 79 ? -6.326 10.437 19.512 1.00 81.38 79 GLN A C 1
ATOM 590 O O . GLN A 1 79 ? -6.355 10.448 20.742 1.00 81.38 79 GLN A O 1
ATOM 595 N N . ARG A 1 80 ? -5.192 10.566 18.823 1.00 84.44 80 ARG A N 1
ATOM 596 C CA . ARG A 1 80 ? -3.929 10.934 19.466 1.00 84.44 80 ARG A CA 1
ATOM 597 C C . ARG A 1 80 ? -3.998 12.407 19.880 1.00 84.44 80 ARG A C 1
ATOM 599 O O . ARG A 1 80 ? -4.718 13.189 19.264 1.00 84.44 80 ARG A O 1
ATOM 606 N N . GLY A 1 81 ? -3.259 12.768 20.929 1.00 89.31 81 GLY A N 1
ATOM 607 C CA . GLY A 1 81 ? -3.142 14.159 21.373 1.00 89.31 81 GLY A CA 1
ATOM 608 C C . GLY A 1 81 ? -2.529 15.080 20.304 1.00 89.31 81 GLY A C 1
ATOM 609 O O . GLY A 1 81 ? -2.129 14.607 19.236 1.00 89.31 81 GLY A O 1
ATOM 610 N N . PRO A 1 82 ? -2.433 16.392 20.584 1.00 90.00 82 PRO A N 1
ATOM 611 C CA . PRO A 1 82 ? -1.906 17.374 19.641 1.00 90.00 82 PRO A CA 1
ATOM 612 C C . PRO A 1 82 ? -0.547 16.970 19.056 1.00 90.00 82 PRO A C 1
ATOM 614 O O . PRO A 1 82 ? 0.313 16.431 19.759 1.00 90.00 82 PRO A O 1
ATOM 617 N N . ALA A 1 83 ? -0.338 17.256 17.769 1.00 88.62 83 ALA A N 1
ATOM 618 C CA . ALA A 1 83 ? 0.943 17.012 17.120 1.00 88.62 83 ALA A CA 1
ATOM 619 C C . ALA A 1 83 ? 2.047 17.847 17.786 1.00 88.62 83 ALA A C 1
ATOM 621 O O . ALA A 1 83 ? 1.892 19.047 18.017 1.00 88.62 83 ALA A O 1
ATOM 622 N N . ARG A 1 84 ? 3.190 17.217 18.070 1.00 91.38 84 ARG A N 1
ATOM 623 C CA . ARG A 1 84 ? 4.384 17.902 18.580 1.00 91.38 84 ARG A CA 1
ATOM 624 C C . ARG A 1 84 ? 5.101 18.589 17.419 1.00 91.38 84 ARG A C 1
ATOM 626 O O . ARG A 1 84 ? 6.011 18.015 16.830 1.00 91.38 84 ARG A O 1
ATOM 633 N N . VAL A 1 85 ? 4.659 19.793 17.069 1.00 92.19 85 VAL A N 1
ATOM 634 C CA . VAL A 1 85 ? 5.231 20.578 15.967 1.00 92.19 85 VAL A CA 1
ATOM 635 C C . VAL A 1 85 ? 6.264 21.559 16.515 1.00 92.19 85 VAL A C 1
ATOM 637 O O . VAL A 1 85 ? 5.936 22.406 17.341 1.00 92.19 85 VAL A O 1
ATOM 640 N N . ASN A 1 86 ? 7.508 21.461 16.040 1.00 91.88 86 ASN A N 1
ATOM 641 C CA . ASN A 1 86 ? 8.516 22.497 16.253 1.00 91.88 86 ASN A CA 1
ATOM 642 C C . ASN A 1 86 ? 8.465 23.479 15.078 1.00 91.88 86 ASN A C 1
ATOM 644 O O . ASN A 1 86 ? 8.957 23.172 13.994 1.00 91.88 86 ASN A O 1
ATOM 648 N N . VAL A 1 87 ? 7.828 24.632 15.275 1.00 91.56 87 VAL A N 1
ATOM 649 C CA . VAL A 1 87 ? 7.766 25.681 14.252 1.00 91.56 87 VAL A CA 1
ATOM 650 C C . VAL A 1 87 ? 9.031 26.524 14.357 1.00 91.56 87 VAL A C 1
ATOM 652 O O . VAL A 1 87 ? 9.180 27.306 15.294 1.00 91.56 87 VAL A O 1
ATOM 655 N N . VAL A 1 88 ? 9.934 26.360 13.394 1.00 87.69 88 VAL A N 1
ATOM 656 C CA . VAL A 1 88 ? 11.092 27.244 13.232 1.00 87.69 88 VAL A CA 1
ATOM 657 C C . VAL A 1 88 ? 10.634 28.447 12.410 1.00 87.69 88 VAL A C 1
ATOM 659 O O . VAL A 1 88 ? 10.070 28.268 11.330 1.00 87.69 88 VAL A O 1
ATOM 662 N N . LYS A 1 89 ? 10.800 29.649 12.966 1.00 72.31 89 LYS A N 1
ATOM 663 C CA . LYS A 1 89 ? 10.556 30.920 12.276 1.00 72.31 89 LYS A CA 1
ATOM 664 C C . LYS A 1 89 ? 11.834 31.424 11.630 1.00 72.31 89 LYS A C 1
ATOM 666 O O . LYS A 1 89 ? 12.899 31.214 12.251 1.00 72.31 89 LYS A O 1
#